Protein AF-A0A6I5VGZ3-F1 (afdb_monomer_lite)

Sequence (145 aa):
MSDQSKSRVLAIGPAIAAVIVLFGCAAPGPPSSPAPTTSAGPSTQPSQASPSPPADSSSAAAAGSVRRPSINTLRTALESYFRDDKDLPADKAEVAADCAVYPTYQELSPASLKLLVNQDAADLTASEQSVFGDVVTECVTSAVG

Structure (mmCIF, N/CA/C/O backbone):
data_AF-A0A6I5VGZ3-F1
#
_entry.id   AF-A0A6I5VGZ3-F1
#
loop_
_atom_site.group_PDB
_atom_site.id
_atom_site.type_symbol
_atom_site.label_atom_id
_atom_site.label_alt_id
_atom_site.label_comp_id
_atom_site.label_asym_id
_atom_site.label_entity_id
_atom_site.label_seq_id
_atom_site.pdbx_PDB_ins_code
_atom_site.Cartn_x
_atom_site.Cartn_y
_atom_site.Cartn_z
_atom_site.occupancy
_atom_site.B_iso_or_equiv
_atom_site.auth_seq_id
_atom_site.auth_comp_id
_atom_site.auth_asym_id
_atom_site.auth_atom_id
_atom_site.pdbx_PDB_model_num
ATOM 1 N N . MET A 1 1 ? 9.859 -47.097 20.146 1.00 48.50 1 MET A N 1
ATOM 2 C CA . MET A 1 1 ? 8.721 -47.539 19.314 1.00 48.50 1 MET A CA 1
ATOM 3 C C . MET A 1 1 ? 7.763 -46.367 19.203 1.00 48.50 1 MET A C 1
ATOM 5 O O . MET A 1 1 ? 7.238 -45.974 20.234 1.00 48.50 1 MET A O 1
ATOM 9 N N . SER A 1 2 ? 7.688 -45.756 18.017 1.00 52.41 2 SER A N 1
ATOM 10 C CA . SER A 1 2 ? 6.560 -45.003 17.435 1.00 52.41 2 SER A CA 1
ATOM 11 C C . SER A 1 2 ? 7.108 -44.169 16.283 1.00 52.41 2 SER A C 1
ATOM 13 O O . SER A 1 2 ? 7.485 -43.011 16.427 1.00 52.41 2 SER A O 1
ATOM 15 N N . ASP A 1 3 ? 7.212 -44.862 15.157 1.00 48.59 3 ASP A N 1
ATOM 16 C CA . ASP A 1 3 ? 7.283 -44.326 13.811 1.00 48.59 3 ASP A CA 1
ATOM 17 C C . ASP A 1 3 ? 5.838 -44.003 13.393 1.00 48.59 3 ASP A C 1
ATOM 19 O O . ASP A 1 3 ? 4.988 -44.894 13.438 1.00 48.59 3 ASP A O 1
ATOM 23 N N . GLN A 1 4 ? 5.520 -42.749 13.058 1.00 49.00 4 GLN A N 1
ATOM 24 C CA . GLN A 1 4 ? 4.531 -42.485 12.011 1.00 49.00 4 GLN A CA 1
ATOM 25 C C . GLN A 1 4 ? 4.675 -41.062 11.468 1.00 49.00 4 GLN A C 1
ATOM 27 O O . GLN A 1 4 ? 4.119 -40.089 11.977 1.00 49.00 4 GLN A O 1
ATOM 32 N N . SER A 1 5 ? 5.408 -40.991 10.364 1.00 49.09 5 SER A N 1
ATOM 33 C CA . SER A 1 5 ? 5.253 -39.979 9.329 1.00 49.09 5 SER A CA 1
ATOM 34 C C . SER A 1 5 ? 3.783 -39.799 8.947 1.00 49.09 5 SER A C 1
ATOM 36 O O . SER A 1 5 ? 3.109 -40.768 8.592 1.00 49.09 5 SER A O 1
ATOM 38 N N . LYS A 1 6 ? 3.301 -38.555 8.899 1.00 49.72 6 LYS A N 1
ATOM 39 C CA . LYS A 1 6 ? 2.167 -38.222 8.032 1.00 49.72 6 LYS A CA 1
ATOM 40 C C . LYS A 1 6 ? 2.255 -36.793 7.521 1.00 49.72 6 LYS A C 1
ATOM 42 O O . LYS A 1 6 ? 1.536 -35.900 7.953 1.00 49.72 6 LYS A O 1
ATOM 47 N N . SER A 1 7 ? 3.122 -36.625 6.527 1.00 47.41 7 SER A N 1
ATOM 48 C CA . SER A 1 7 ? 2.951 -35.604 5.501 1.00 47.41 7 SER A CA 1
ATOM 49 C C . SER A 1 7 ? 1.546 -35.707 4.913 1.00 47.41 7 SER A C 1
ATOM 51 O O . SER A 1 7 ? 1.157 -36.749 4.381 1.00 47.41 7 SER A O 1
ATOM 53 N N . ARG A 1 8 ? 0.795 -34.611 4.966 1.00 59.31 8 ARG A N 1
ATOM 54 C CA . ARG A 1 8 ? -0.257 -34.319 3.992 1.00 59.31 8 ARG A CA 1
ATOM 55 C C . ARG A 1 8 ? -0.025 -32.918 3.465 1.00 59.31 8 ARG A C 1
ATOM 57 O O . ARG A 1 8 ? -0.622 -31.950 3.912 1.00 59.31 8 ARG A O 1
ATOM 64 N N . VAL A 1 9 ? 0.892 -32.864 2.507 1.00 48.28 9 VAL A N 1
ATOM 65 C CA . VAL A 1 9 ? 0.884 -31.860 1.451 1.00 48.28 9 VAL A CA 1
ATOM 66 C C . VAL A 1 9 ? -0.458 -32.010 0.737 1.00 48.28 9 VAL A C 1
ATOM 68 O O . VAL A 1 9 ? -0.704 -33.039 0.111 1.00 48.28 9 VAL A O 1
ATOM 71 N N . LEU A 1 10 ? -1.333 -31.017 0.858 1.00 45.69 10 LEU A N 1
ATOM 72 C CA . LEU A 1 10 ? -2.389 -30.794 -0.121 1.00 45.69 10 LEU A CA 1
ATOM 73 C C . LEU A 1 10 ? -2.093 -29.449 -0.780 1.00 45.69 10 LEU A C 1
ATOM 75 O O . LEU A 1 10 ? -2.432 -28.389 -0.265 1.00 45.69 10 LEU A O 1
ATOM 79 N N . ALA A 1 11 ? -1.384 -29.533 -1.902 1.00 47.34 11 ALA A N 1
ATOM 80 C CA . ALA A 1 11 ? -1.261 -28.461 -2.866 1.00 47.34 11 ALA A CA 1
ATOM 81 C C . ALA A 1 11 ? -2.650 -28.198 -3.465 1.00 47.34 11 ALA A C 1
ATOM 83 O O . ALA A 1 11 ? -3.206 -29.059 -4.147 1.00 47.34 11 ALA A O 1
ATOM 84 N N . ILE A 1 12 ? -3.216 -27.026 -3.190 1.00 54.91 12 ILE A N 1
ATOM 85 C CA . ILE A 1 12 ? -4.380 -26.514 -3.912 1.00 54.91 12 ILE A CA 1
ATOM 86 C C . ILE A 1 12 ? -3.803 -25.530 -4.926 1.00 54.91 12 ILE A C 1
ATOM 88 O O . ILE A 1 12 ? -3.360 -24.442 -4.571 1.00 54.91 12 ILE A O 1
ATOM 92 N N . GLY A 1 13 ? -3.671 -26.006 -6.164 1.00 44.28 13 GLY A N 1
ATOM 93 C CA . GLY A 1 13 ? -3.048 -25.276 -7.263 1.00 44.28 13 GLY A CA 1
ATOM 94 C C . GLY A 1 13 ? -3.865 -24.058 -7.721 1.00 44.28 13 GLY A C 1
ATOM 95 O O . GLY A 1 13 ? -5.075 -24.005 -7.489 1.00 44.28 13 GLY A O 1
ATOM 96 N N . PRO A 1 14 ? -3.218 -23.089 -8.390 1.00 49.50 14 PRO A N 1
ATOM 97 C CA . PRO A 1 14 ? -3.880 -21.899 -8.904 1.00 49.50 14 PRO A CA 1
ATOM 98 C C . PRO A 1 14 ? -4.766 -22.252 -10.106 1.00 49.50 14 PRO A C 1
ATOM 100 O O . PRO A 1 14 ? -4.306 -22.829 -11.093 1.00 49.50 14 PRO A O 1
ATOM 103 N N . ALA A 1 15 ? -6.046 -21.891 -10.034 1.00 50.94 15 ALA A N 1
ATOM 104 C CA . ALA A 1 15 ? -6.947 -21.927 -11.177 1.00 50.94 15 ALA A CA 1
ATOM 105 C C . ALA A 1 15 ? -6.688 -20.693 -12.056 1.00 50.94 15 ALA A C 1
ATOM 107 O O . ALA A 1 15 ? -7.056 -19.574 -11.709 1.00 50.94 15 ALA A O 1
ATOM 108 N N . ILE A 1 16 ? -6.027 -20.910 -13.192 1.00 49.88 16 ILE A N 1
ATOM 109 C CA . ILE A 1 16 ? -5.797 -19.905 -14.232 1.00 49.88 16 ILE A CA 1
ATOM 110 C C . ILE A 1 16 ? -7.094 -19.784 -15.041 1.00 49.88 16 ILE A C 1
ATOM 112 O O . ILE A 1 16 ? -7.435 -20.689 -15.802 1.00 49.88 16 ILE A O 1
ATOM 116 N N . ALA A 1 17 ? -7.829 -18.684 -14.876 1.00 46.19 17 ALA A N 1
ATOM 117 C CA . ALA A 1 17 ? -8.970 -18.349 -15.723 1.00 46.19 17 ALA A CA 1
ATOM 118 C C . ALA A 1 17 ? -8.549 -17.277 -16.737 1.00 46.19 17 ALA A C 1
ATOM 120 O O . ALA A 1 17 ? -8.411 -16.103 -16.411 1.00 46.19 17 ALA A O 1
ATOM 121 N N . ALA A 1 18 ? -8.316 -17.714 -17.973 1.00 47.06 18 ALA A N 1
ATOM 122 C CA . ALA A 1 18 ? -8.081 -16.855 -19.123 1.00 47.06 18 ALA A CA 1
ATOM 123 C C . ALA A 1 18 ? -9.409 -16.268 -19.630 1.00 47.06 18 ALA A C 1
ATOM 125 O O . ALA A 1 18 ? -10.344 -17.025 -19.894 1.00 47.06 18 ALA A O 1
ATOM 126 N N . VAL A 1 19 ? -9.484 -14.949 -19.841 1.00 51.03 19 VAL A N 1
ATOM 127 C CA . VAL A 1 19 ? -10.577 -14.314 -20.597 1.00 51.03 19 VAL A CA 1
ATOM 128 C C . VAL A 1 19 ? -10.007 -13.317 -21.611 1.00 51.03 19 VAL A C 1
ATOM 130 O O . VAL A 1 19 ? -9.705 -12.174 -21.310 1.00 51.03 19 VAL A O 1
ATOM 133 N N . ILE A 1 20 ? -9.809 -13.858 -22.814 1.00 49.97 20 ILE A N 1
ATOM 134 C CA . ILE A 1 20 ? -10.157 -13.348 -24.151 1.00 49.97 20 ILE A CA 1
ATOM 135 C C . ILE A 1 20 ? -10.084 -11.825 -24.394 1.00 49.97 20 ILE A C 1
ATOM 137 O O . ILE A 1 20 ? -10.934 -11.045 -23.977 1.00 49.97 20 ILE A O 1
ATOM 141 N N . VAL A 1 21 ? -9.125 -11.483 -25.259 1.00 45.00 21 VAL A N 1
ATOM 142 C CA . VAL A 1 21 ? -8.975 -10.249 -26.041 1.00 45.00 21 VAL A CA 1
ATOM 143 C C . VAL A 1 21 ? -10.185 -10.005 -26.954 1.00 45.00 21 VAL A C 1
ATOM 145 O O . VAL A 1 21 ? -10.542 -10.879 -27.745 1.00 45.00 21 VAL A O 1
ATOM 148 N N . LEU A 1 22 ? -10.728 -8.783 -26.953 1.00 49.91 22 LEU A N 1
ATOM 149 C CA . LEU A 1 22 ? -11.540 -8.261 -28.058 1.00 49.91 22 LEU A CA 1
ATOM 150 C C . LEU A 1 22 ? -11.016 -6.895 -28.520 1.00 49.91 22 LEU A C 1
ATOM 152 O O . LEU A 1 22 ? -11.098 -5.886 -27.826 1.00 49.91 22 LEU A O 1
ATOM 156 N N . PHE A 1 23 ? -10.473 -6.923 -29.735 1.00 45.69 23 PHE A N 1
ATOM 157 C CA . PHE A 1 23 ? -10.101 -5.802 -30.590 1.00 45.69 23 PHE A CA 1
ATOM 158 C C . PHE A 1 23 ? -11.264 -4.819 -30.814 1.00 45.69 23 PHE A C 1
ATOM 160 O O . PHE A 1 23 ? -12.370 -5.229 -31.162 1.00 45.69 23 PHE A O 1
ATOM 167 N N . GLY A 1 24 ? -10.962 -3.520 -30.771 1.00 42.34 24 GLY A N 1
ATOM 168 C CA . GLY A 1 24 ? -11.800 -2.447 -31.308 1.00 42.34 24 GLY A CA 1
ATOM 169 C C . GLY A 1 24 ? -10.924 -1.320 -31.855 1.00 42.34 24 GLY A C 1
ATOM 170 O O . GLY A 1 24 ? -10.313 -0.576 -31.100 1.00 42.34 24 GLY A O 1
ATOM 171 N N . CYS A 1 25 ? -10.825 -1.243 -33.180 1.00 47.31 25 CYS A N 1
ATOM 172 C CA . CYS A 1 25 ? -9.988 -0.331 -33.954 1.00 47.31 25 CYS A CA 1
ATOM 173 C C . CYS A 1 25 ? -10.820 0.865 -34.455 1.00 47.31 25 CYS A C 1
ATOM 175 O O . CYS A 1 25 ? -11.873 0.637 -35.045 1.00 47.31 25 CYS A O 1
ATOM 177 N N . ALA A 1 26 ? -10.333 2.103 -34.296 1.00 44.72 26 ALA A N 1
ATOM 178 C CA . ALA A 1 26 ? -10.589 3.214 -35.225 1.00 44.72 26 ALA A CA 1
ATOM 179 C C . ALA A 1 26 ? -9.580 4.365 -35.011 1.00 44.72 26 ALA A C 1
ATOM 181 O O . ALA A 1 26 ? -9.398 4.852 -33.899 1.00 44.72 26 ALA A O 1
ATOM 182 N N . ALA A 1 27 ? -8.920 4.764 -36.101 1.00 57.47 27 ALA A N 1
ATOM 183 C CA . ALA A 1 27 ? -7.903 5.816 -36.231 1.00 57.47 27 ALA A CA 1
ATOM 184 C C . ALA A 1 27 ? -8.535 7.164 -36.693 1.00 57.47 27 ALA A C 1
ATOM 186 O O . ALA A 1 27 ? -9.751 7.312 -36.616 1.00 57.47 27 ALA A O 1
ATOM 187 N N . PRO A 1 28 ? -7.802 8.079 -37.359 1.00 48.59 28 PRO A N 1
ATOM 188 C CA . PRO A 1 28 ? -6.830 9.062 -36.871 1.00 48.59 28 PRO A CA 1
ATOM 189 C C . PRO A 1 28 ? -7.320 10.518 -37.081 1.00 48.59 28 PRO A C 1
ATOM 191 O O . PRO A 1 28 ? -8.208 10.778 -37.888 1.00 48.59 28 PRO A O 1
ATOM 194 N N . GLY A 1 29 ? -6.664 11.502 -36.455 1.00 40.06 29 GLY A N 1
ATOM 195 C CA . GLY A 1 29 ? -6.830 12.906 -36.851 1.00 40.06 29 GLY A CA 1
ATOM 196 C C . GLY A 1 29 ? -5.762 13.851 -36.294 1.00 40.06 29 GLY A C 1
ATOM 197 O O . GLY A 1 29 ? -5.753 14.118 -35.097 1.00 40.06 29 GLY A O 1
ATOM 198 N N . PRO A 1 30 ? -4.870 14.391 -37.138 1.00 56.38 30 PRO A N 1
ATOM 199 C CA . PRO A 1 30 ? -4.242 15.701 -36.954 1.00 56.38 30 PRO A CA 1
ATOM 200 C C . PRO A 1 30 ? -4.862 16.704 -37.965 1.00 56.38 30 PRO A C 1
ATOM 202 O O . PRO A 1 30 ? -5.665 16.270 -38.794 1.00 56.38 30 PRO A O 1
ATOM 205 N N . PRO A 1 31 ? -4.503 18.008 -38.010 1.00 60.84 31 PRO A N 1
ATOM 206 C CA . PRO A 1 31 ? -3.467 18.736 -37.262 1.00 60.84 31 PRO A CA 1
ATOM 207 C C . PRO A 1 31 ? -3.946 20.094 -36.677 1.00 60.84 31 PRO A C 1
ATOM 209 O O . PRO A 1 31 ? -5.032 20.565 -37.000 1.00 60.84 31 PRO A O 1
ATOM 212 N N . SER A 1 32 ? -3.103 20.772 -35.878 1.00 38.62 32 SER A N 1
ATOM 213 C CA . SER A 1 32 ? -2.734 22.203 -36.052 1.00 38.62 32 SER A CA 1
ATOM 214 C C . SER A 1 32 ? -1.782 22.693 -34.942 1.00 38.62 32 SER A C 1
ATOM 216 O O . SER A 1 32 ? -2.155 22.824 -33.784 1.00 38.62 32 SER A O 1
ATOM 218 N N . SER A 1 33 ? -0.540 22.987 -35.327 1.00 52.81 33 SER A N 1
ATOM 219 C CA . SER A 1 33 ? 0.373 23.987 -34.724 1.00 52.81 33 SER A CA 1
ATOM 220 C C . SER A 1 33 ? 0.430 25.179 -35.706 1.00 52.81 33 SER A C 1
ATOM 222 O O . SER A 1 33 ? 0.078 24.932 -36.864 1.00 52.81 33 SER A O 1
ATOM 224 N N . PRO A 1 34 ? 0.850 26.429 -35.376 1.00 51.50 34 PRO A N 1
ATOM 225 C CA . PRO A 1 34 ? 1.911 26.867 -34.439 1.00 51.50 34 PRO A CA 1
ATOM 226 C C . PRO A 1 34 ? 1.442 28.063 -33.543 1.00 51.50 34 PRO A C 1
ATOM 228 O O . PRO A 1 34 ? 0.258 28.364 -33.533 1.00 51.50 34 PRO A O 1
ATOM 231 N N . ALA A 1 35 ? 2.203 28.798 -32.721 1.00 52.72 35 ALA A N 1
ATOM 232 C CA . ALA A 1 35 ? 3.620 29.156 -32.655 1.00 52.72 35 ALA A CA 1
ATOM 233 C C . ALA A 1 35 ? 3.980 29.680 -31.234 1.00 52.72 35 ALA A C 1
ATOM 235 O O . ALA A 1 35 ? 3.084 30.086 -30.491 1.00 52.72 35 ALA A O 1
ATOM 236 N N . PRO A 1 36 ? 5.273 29.733 -30.862 1.00 56.56 36 PRO A N 1
ATOM 237 C CA . PRO A 1 36 ? 5.740 30.322 -29.608 1.00 56.56 36 PRO A CA 1
ATOM 238 C C . PRO A 1 36 ? 5.815 31.854 -29.695 1.00 56.56 36 PRO A C 1
ATOM 240 O O . PRO A 1 36 ? 6.358 32.401 -30.653 1.00 56.56 36 PRO A O 1
ATOM 243 N N . THR A 1 37 ? 5.345 32.557 -28.664 1.00 53.97 37 THR A N 1
ATOM 244 C CA . THR A 1 37 ? 5.644 33.984 -28.482 1.00 53.97 37 THR A CA 1
ATOM 245 C C . THR A 1 37 ? 6.687 34.151 -27.389 1.00 53.97 37 THR A C 1
ATOM 247 O O . THR A 1 37 ? 6.390 34.098 -26.196 1.00 53.97 37 THR A O 1
ATOM 250 N N . THR A 1 38 ? 7.926 34.351 -27.821 1.00 55.03 38 THR A N 1
ATOM 251 C CA . THR A 1 38 ? 9.025 34.855 -27.003 1.00 55.03 38 THR A CA 1
ATOM 252 C C . THR A 1 38 ? 8.761 36.324 -26.673 1.00 55.03 38 THR A C 1
ATOM 254 O O . THR A 1 38 ? 8.683 37.144 -27.583 1.00 55.03 38 THR A O 1
ATOM 257 N N . SER A 1 39 ? 8.692 36.670 -25.388 1.00 48.62 39 SER A N 1
ATOM 258 C CA . SER A 1 39 ? 8.937 38.037 -24.920 1.00 48.62 39 SER A CA 1
ATOM 259 C C . SER A 1 39 ? 10.086 38.003 -23.924 1.00 48.62 39 SER A C 1
ATOM 261 O O . SER A 1 39 ? 9.964 37.453 -22.832 1.00 48.62 39 SER A O 1
ATOM 263 N N . ALA A 1 40 ? 11.215 38.578 -24.332 1.00 48.09 40 ALA A N 1
ATOM 264 C CA . ALA A 1 40 ? 12.340 38.882 -23.464 1.00 48.09 40 ALA A CA 1
ATOM 265 C C . ALA A 1 40 ? 12.003 40.143 -22.655 1.00 48.09 40 ALA A C 1
ATOM 267 O O . ALA A 1 40 ? 11.922 41.238 -23.208 1.00 48.09 40 ALA A O 1
ATOM 268 N N . GLY A 1 41 ? 11.788 39.982 -21.351 1.00 45.44 41 GLY A N 1
ATOM 269 C CA . GLY A 1 41 ? 11.761 41.087 -20.395 1.00 45.44 41 GLY A CA 1
ATOM 270 C C . GLY A 1 41 ? 13.122 41.189 -19.692 1.00 45.44 41 GLY A C 1
ATOM 271 O O . GLY A 1 41 ? 13.603 40.164 -19.207 1.00 45.44 41 GLY A O 1
ATOM 272 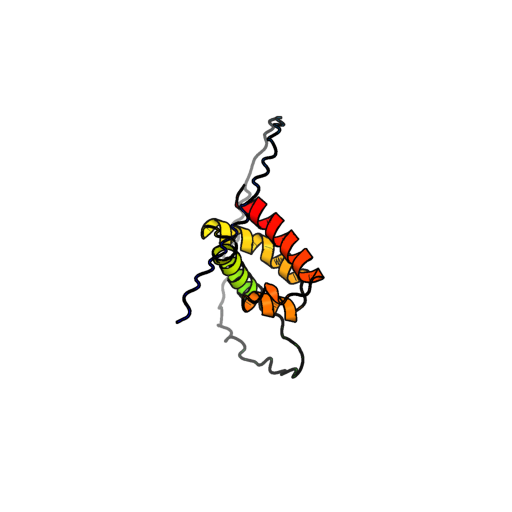N N . PRO A 1 42 ? 13.777 42.363 -19.658 1.00 53.59 42 PRO A N 1
ATOM 273 C CA . PRO A 1 42 ? 15.115 42.519 -19.094 1.00 53.59 42 PRO A CA 1
ATOM 274 C C . PRO A 1 42 ? 15.158 42.403 -17.564 1.00 53.59 42 PRO A C 1
ATOM 276 O O . PRO A 1 42 ? 14.266 42.861 -16.850 1.00 53.59 42 PRO A O 1
ATOM 279 N N . SER A 1 43 ? 16.270 41.825 -17.098 1.00 57.31 43 SER A N 1
ATOM 280 C CA . SER A 1 43 ? 16.723 41.722 -15.711 1.00 57.31 43 SER A CA 1
ATOM 281 C C . SER A 1 43 ? 16.501 42.981 -14.879 1.00 57.31 43 SER A C 1
ATOM 283 O O . SER A 1 43 ? 16.944 44.070 -15.240 1.00 57.31 43 SER A O 1
ATOM 285 N N . THR A 1 44 ? 15.961 42.784 -13.679 1.00 50.62 44 THR A N 1
ATOM 286 C CA . THR A 1 44 ? 16.161 43.683 -12.538 1.00 50.62 44 THR A CA 1
ATOM 287 C C . THR A 1 44 ? 16.398 42.855 -11.264 1.00 50.62 44 THR A C 1
ATOM 289 O O . THR A 1 44 ? 15.503 42.220 -10.722 1.00 50.62 44 THR A O 1
ATOM 292 N N . GLN A 1 45 ? 17.669 42.830 -10.853 1.00 50.12 45 GLN A N 1
ATOM 293 C CA . GLN A 1 45 ? 18.254 42.570 -9.517 1.00 50.12 45 GLN A CA 1
ATOM 294 C C . GLN A 1 45 ? 17.432 43.246 -8.373 1.00 50.12 45 GLN A C 1
ATOM 296 O O . GLN A 1 45 ? 16.836 44.275 -8.698 1.00 50.12 45 GLN A O 1
ATOM 301 N N . PRO A 1 46 ? 17.390 42.810 -7.070 1.00 53.00 46 PRO A N 1
ATOM 302 C CA . PRO A 1 46 ? 18.498 42.324 -6.208 1.00 53.00 46 PRO A CA 1
ATOM 303 C C . PRO A 1 46 ? 18.231 41.171 -5.194 1.00 53.00 46 PRO A C 1
ATOM 305 O O . PRO A 1 46 ? 17.106 40.844 -4.842 1.00 53.00 46 PRO A O 1
ATOM 308 N N . SER A 1 47 ? 19.351 40.648 -4.666 1.00 50.53 47 SER A N 1
ATOM 309 C CA . SER A 1 47 ? 19.609 40.074 -3.326 1.00 50.53 47 SER A CA 1
ATOM 310 C C . SER A 1 47 ? 18.614 39.078 -2.714 1.00 50.53 47 SER A C 1
ATOM 312 O O . SER A 1 47 ? 17.693 39.459 -1.995 1.00 50.53 47 SER A O 1
ATOM 314 N N . GLN A 1 48 ? 18.912 37.782 -2.839 1.00 44.69 48 GLN A N 1
ATOM 315 C CA . GLN A 1 48 ? 18.339 36.765 -1.958 1.00 44.69 48 GLN A CA 1
ATOM 316 C C . GLN A 1 48 ? 19.215 36.650 -0.700 1.00 44.69 48 GLN A C 1
ATOM 318 O O . GLN A 1 48 ? 20.266 36.013 -0.703 1.00 44.69 48 GLN A O 1
ATOM 323 N N . ALA A 1 49 ? 18.797 37.323 0.372 1.00 51.03 49 ALA A N 1
ATOM 324 C CA . ALA A 1 49 ? 19.203 36.940 1.715 1.00 51.03 49 ALA A CA 1
ATOM 325 C C . ALA A 1 49 ? 18.568 35.577 2.011 1.00 51.03 49 ALA A C 1
ATOM 327 O O . ALA A 1 49 ? 17.353 35.426 1.881 1.00 51.03 49 ALA A O 1
ATOM 328 N N . SER A 1 50 ? 19.383 34.589 2.372 1.00 56.47 50 SER A N 1
ATOM 329 C CA . SER A 1 50 ? 18.910 33.290 2.841 1.00 56.47 50 SER A CA 1
ATOM 330 C C . SER A 1 50 ? 17.973 33.474 4.039 1.00 56.47 50 SER A C 1
ATOM 332 O O . SER A 1 50 ? 18.419 33.998 5.063 1.00 56.47 50 SER A O 1
ATOM 334 N N . PRO A 1 51 ? 16.714 33.015 3.992 1.00 53.69 51 PRO A N 1
ATOM 335 C CA . PRO A 1 51 ? 15.994 32.719 5.211 1.00 53.69 51 PRO A CA 1
ATOM 336 C C . PRO A 1 51 ? 16.529 31.383 5.730 1.00 53.69 51 PRO A C 1
ATOM 338 O O . PRO A 1 51 ? 16.441 30.357 5.052 1.00 53.69 51 PRO A O 1
ATOM 341 N N . SER A 1 52 ? 17.106 31.398 6.929 1.00 50.66 52 SER A N 1
ATOM 342 C CA . SER A 1 52 ? 17.274 30.194 7.742 1.00 50.66 52 SER A CA 1
ATOM 343 C C . SER A 1 52 ? 15.966 29.388 7.733 1.00 50.66 52 SER A C 1
ATOM 345 O O . SER A 1 52 ? 14.897 30.003 7.815 1.00 50.66 52 SER A O 1
ATOM 347 N N . PRO A 1 53 ? 15.998 28.045 7.647 1.00 58.25 53 PRO A N 1
ATOM 348 C CA . PRO A 1 53 ? 14.777 27.271 7.819 1.00 58.25 53 PRO A CA 1
ATOM 349 C C . PRO A 1 53 ? 14.175 27.632 9.185 1.00 58.25 53 PRO A C 1
ATOM 351 O O . PRO A 1 53 ? 14.933 27.716 10.158 1.00 58.25 53 PRO A O 1
ATOM 354 N N . PRO A 1 54 ? 12.854 27.857 9.304 1.00 58.66 54 PRO A N 1
ATOM 355 C CA . PRO A 1 54 ? 12.241 27.896 10.615 1.00 58.66 54 PRO A CA 1
ATOM 356 C C . PRO A 1 54 ? 12.406 26.507 11.235 1.00 58.66 54 PRO A C 1
ATOM 358 O O . PRO A 1 54 ? 11.695 25.557 10.910 1.00 58.66 54 PRO A O 1
ATOM 361 N N . ALA A 1 55 ? 13.391 26.386 12.119 1.00 58.69 55 ALA A N 1
ATOM 362 C CA . ALA A 1 55 ? 13.325 25.438 13.205 1.00 58.69 55 ALA A CA 1
ATOM 363 C C . ALA A 1 55 ? 12.291 25.992 14.183 1.00 58.69 55 ALA A C 1
ATOM 365 O O . ALA A 1 55 ? 12.631 26.793 15.041 1.00 58.69 55 ALA A O 1
ATOM 366 N N . ASP A 1 56 ? 11.033 25.590 14.028 1.00 41.78 56 ASP A N 1
ATOM 367 C CA . ASP A 1 56 ? 10.128 25.565 15.167 1.00 41.78 56 ASP A CA 1
ATOM 368 C C . ASP A 1 56 ? 9.068 24.474 15.014 1.00 41.78 56 ASP A C 1
ATOM 370 O O . ASP A 1 56 ? 8.170 24.506 14.174 1.00 41.78 56 ASP A O 1
ATOM 374 N N . SER A 1 57 ? 9.259 23.456 15.847 1.00 49.53 57 SER A N 1
ATOM 375 C CA . SER A 1 57 ? 8.266 23.009 16.812 1.00 49.53 57 SER A CA 1
ATOM 376 C C . SER A 1 57 ? 6.817 22.988 16.333 1.00 49.53 57 SER A C 1
ATOM 378 O O . SER A 1 57 ? 6.021 23.882 16.598 1.00 49.53 57 SER A O 1
ATOM 380 N N . SER A 1 58 ? 6.412 21.836 15.810 1.00 46.41 58 SER A N 1
ATOM 381 C CA . SER A 1 58 ? 5.119 21.276 16.205 1.00 46.41 58 SER A CA 1
ATOM 382 C C . SER A 1 58 ? 5.353 20.153 17.210 1.00 46.41 58 SER A C 1
ATOM 384 O O . SER A 1 58 ? 5.133 18.977 16.931 1.00 46.41 58 SER A O 1
ATOM 386 N N . SER A 1 59 ? 5.803 20.543 18.407 1.00 59.16 59 SER A N 1
ATOM 387 C CA . SER A 1 59 ? 5.442 19.817 19.622 1.00 59.16 59 SER A CA 1
ATOM 388 C C . SER A 1 59 ? 4.004 20.190 19.960 1.00 59.16 59 SER A C 1
ATOM 390 O O . SER A 1 59 ? 3.736 21.140 20.684 1.00 59.16 59 SER A O 1
ATOM 392 N N . ALA A 1 60 ? 3.078 19.403 19.432 1.00 41.44 60 ALA A N 1
ATOM 393 C CA . ALA A 1 60 ? 1.878 19.043 20.160 1.00 41.44 60 ALA A CA 1
ATOM 394 C C . ALA A 1 60 ? 1.829 17.520 20.126 1.00 41.44 60 ALA A C 1
ATOM 396 O O . ALA A 1 60 ? 1.328 16.900 19.188 1.00 41.44 60 ALA A O 1
ATOM 397 N N . ALA A 1 61 ? 2.438 16.920 21.147 1.00 48.62 61 ALA A N 1
ATOM 398 C CA . ALA A 1 61 ? 2.148 15.559 21.535 1.00 48.62 61 ALA A CA 1
ATOM 399 C C . ALA A 1 61 ? 0.652 15.487 21.871 1.00 48.62 61 ALA A C 1
ATOM 401 O O . ALA A 1 61 ? 0.240 15.717 23.004 1.00 48.62 61 ALA A O 1
ATOM 402 N N . ALA A 1 62 ? -0.173 15.183 20.871 1.00 41.34 62 ALA A N 1
ATOM 403 C CA . ALA A 1 62 ? -1.469 14.580 21.106 1.00 41.34 62 ALA A CA 1
ATOM 404 C C . ALA A 1 62 ? -1.195 13.130 21.515 1.00 41.34 62 ALA A C 1
ATOM 406 O O . ALA A 1 62 ? -1.147 12.223 20.683 1.00 41.34 62 ALA A O 1
ATOM 407 N N . ALA A 1 63 ? -0.931 12.932 22.806 1.00 44.22 63 ALA A N 1
ATOM 408 C CA . ALA A 1 63 ? -0.980 11.623 23.430 1.00 44.22 63 ALA A CA 1
ATOM 409 C C . ALA A 1 63 ? -2.390 11.052 23.200 1.00 44.22 63 ALA A C 1
ATOM 411 O O . ALA A 1 63 ? -3.338 11.442 23.874 1.00 44.22 63 ALA A O 1
ATOM 412 N N . GLY A 1 64 ? -2.537 10.201 22.180 1.00 48.34 64 GLY A N 1
ATOM 413 C CA . GLY A 1 64 ? -3.787 9.501 21.867 1.00 48.34 64 GLY A CA 1
ATOM 414 C C . GLY A 1 64 ? -4.186 9.463 20.390 1.00 48.34 64 GLY A C 1
ATOM 415 O O . GLY A 1 64 ? -4.974 8.599 20.018 1.00 48.34 64 GLY A O 1
ATOM 416 N N . SER A 1 65 ? -3.634 10.319 19.525 1.00 54.53 65 SER A N 1
ATOM 417 C CA . SER A 1 65 ? -3.999 10.327 18.100 1.00 54.53 65 SER A CA 1
ATOM 418 C C . SER A 1 65 ? -2.952 9.584 17.279 1.00 54.53 65 SER A C 1
ATOM 420 O O . SER A 1 65 ? -1.800 10.013 17.205 1.00 54.53 65 SER A O 1
ATOM 422 N N . VAL A 1 66 ? -3.332 8.475 16.638 1.00 72.19 66 VAL A N 1
ATOM 423 C CA . VAL A 1 66 ? -2.463 7.804 15.661 1.00 72.19 66 VAL A CA 1
ATOM 424 C C . VAL A 1 66 ? -2.163 8.796 14.539 1.00 72.19 66 VAL A C 1
ATOM 426 O O . VAL A 1 66 ? -3.029 9.125 13.729 1.00 72.19 66 VAL A O 1
ATOM 429 N N . ARG A 1 67 ? -0.939 9.334 14.527 1.00 82.06 67 ARG A N 1
ATOM 430 C CA . ARG A 1 67 ? -0.511 10.301 13.517 1.00 82.06 67 ARG A CA 1
ATOM 431 C C . ARG A 1 67 ? -0.451 9.596 12.166 1.00 82.06 67 ARG A C 1
ATOM 433 O O . ARG A 1 67 ? 0.244 8.592 12.027 1.00 82.06 67 ARG A O 1
ATOM 440 N N . ARG A 1 68 ? -1.172 10.138 11.183 1.00 89.31 68 ARG A N 1
ATOM 441 C CA . ARG A 1 68 ? -1.185 9.613 9.816 1.00 89.31 68 ARG A CA 1
ATOM 442 C C . ARG A 1 68 ? 0.237 9.652 9.233 1.00 89.31 68 ARG A C 1
ATOM 444 O O . ARG A 1 68 ? 0.898 10.686 9.384 1.00 89.31 68 ARG A O 1
ATOM 451 N N . PRO A 1 69 ? 0.721 8.568 8.600 1.00 90.56 69 PRO A N 1
ATOM 452 C CA . PRO A 1 69 ? 2.032 8.572 7.960 1.00 90.56 69 PRO A CA 1
ATOM 453 C C . PRO A 1 69 ? 2.081 9.589 6.812 1.00 90.56 69 PRO A C 1
ATOM 455 O O . PRO A 1 69 ? 1.051 10.071 6.336 1.00 90.56 69 PRO A O 1
ATOM 458 N N . SER A 1 70 ? 3.289 9.943 6.374 1.00 93.81 70 SER A N 1
ATOM 459 C CA . SER A 1 70 ? 3.448 10.790 5.189 1.00 93.81 70 SER A CA 1
ATOM 460 C C . SER A 1 70 ? 3.123 10.004 3.913 1.00 93.81 70 SER A C 1
ATOM 462 O O . SER A 1 70 ? 3.302 8.786 3.883 1.00 93.81 70 SER A O 1
ATOM 464 N N . ILE A 1 71 ? 2.695 10.697 2.851 1.00 93.31 71 ILE A N 1
ATOM 465 C 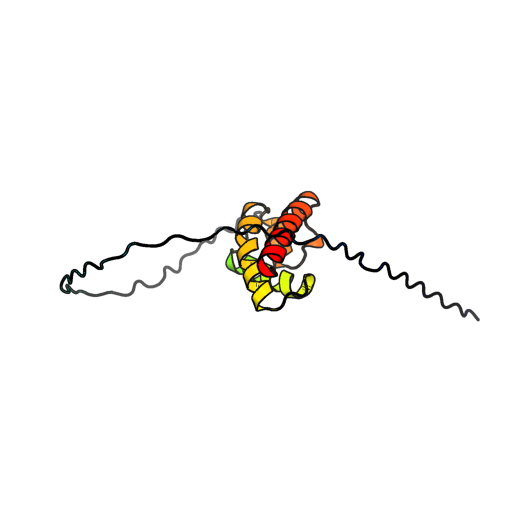CA . ILE A 1 71 ? 2.453 10.090 1.528 1.00 93.31 71 ILE A CA 1
ATOM 466 C C . ILE A 1 71 ? 3.700 9.354 1.036 1.00 93.31 71 ILE A C 1
ATOM 468 O O . ILE A 1 71 ? 3.596 8.230 0.567 1.00 93.31 71 ILE A O 1
ATOM 472 N N . ASN A 1 72 ? 4.883 9.953 1.203 1.00 94.81 72 ASN A N 1
ATOM 473 C CA . ASN A 1 72 ? 6.135 9.337 0.773 1.00 94.81 72 ASN A CA 1
ATOM 474 C C . ASN A 1 72 ? 6.427 8.041 1.545 1.00 94.81 72 ASN A C 1
ATOM 476 O O . ASN A 1 72 ? 6.799 7.040 0.950 1.00 94.81 72 ASN A O 1
ATOM 480 N N . THR A 1 73 ? 6.195 8.036 2.863 1.00 94.88 73 THR A N 1
ATOM 481 C CA . THR A 1 73 ? 6.337 6.826 3.691 1.00 94.88 73 THR A CA 1
ATOM 482 C C . THR A 1 73 ? 5.373 5.728 3.247 1.00 94.88 73 THR A C 1
ATOM 484 O O . THR A 1 73 ? 5.774 4.574 3.142 1.00 94.88 73 THR A O 1
ATOM 487 N N . LEU A 1 74 ? 4.116 6.085 2.968 1.00 95.12 74 LEU A N 1
ATOM 488 C CA . LEU A 1 74 ? 3.123 5.134 2.479 1.00 95.12 74 LEU A CA 1
ATOM 489 C C . LEU A 1 74 ? 3.496 4.599 1.092 1.00 95.12 74 LEU A C 1
ATOM 491 O O . LEU A 1 74 ? 3.432 3.395 0.890 1.00 95.12 74 LEU A O 1
ATOM 495 N N . ARG A 1 75 ? 3.929 5.460 0.161 1.00 96.38 75 ARG A N 1
ATOM 496 C CA . ARG A 1 75 ? 4.390 5.052 -1.175 1.00 96.38 75 ARG A CA 1
ATOM 497 C C . ARG A 1 75 ? 5.513 4.025 -1.069 1.00 96.38 75 ARG A C 1
ATOM 499 O O . ARG A 1 75 ? 5.425 2.985 -1.704 1.00 96.38 75 ARG A O 1
ATOM 506 N N . THR A 1 76 ? 6.536 4.287 -0.253 1.00 95.81 76 THR A N 1
ATOM 507 C CA . THR A 1 76 ? 7.655 3.349 -0.065 1.00 95.81 76 THR A CA 1
ATOM 508 C C . THR A 1 76 ? 7.189 2.006 0.499 1.00 95.81 76 THR A C 1
ATOM 510 O O . THR A 1 76 ? 7.651 0.962 0.048 1.00 95.81 76 THR A O 1
ATOM 513 N N . ALA A 1 77 ? 6.259 2.017 1.457 1.00 94.94 77 ALA A N 1
ATOM 514 C CA . ALA A 1 77 ? 5.693 0.784 1.996 1.00 94.94 77 ALA A CA 1
ATOM 515 C C . ALA A 1 77 ? 4.889 0.012 0.940 1.00 94.94 77 ALA A C 1
ATOM 517 O O . ALA A 1 77 ? 5.062 -1.194 0.805 1.00 94.94 77 ALA A O 1
ATOM 518 N N . LEU A 1 78 ? 4.076 0.712 0.144 1.00 95.62 78 LEU A N 1
ATOM 519 C CA . LEU A 1 78 ? 3.318 0.119 -0.957 1.00 95.62 78 LEU A CA 1
ATOM 520 C C . LEU A 1 78 ? 4.236 -0.454 -2.038 1.00 95.62 78 LEU A C 1
ATOM 522 O O . LEU A 1 78 ? 3.980 -1.543 -2.529 1.00 95.62 78 LEU A O 1
ATOM 526 N N . GLU A 1 79 ? 5.323 0.231 -2.383 1.00 96.44 79 GLU A N 1
ATOM 527 C CA . GLU A 1 79 ? 6.315 -0.275 -3.336 1.00 96.44 79 GLU A CA 1
ATOM 528 C C . GLU A 1 79 ? 6.945 -1.587 -2.847 1.00 96.44 79 GLU A C 1
ATOM 530 O O . GLU A 1 79 ? 7.049 -2.543 -3.615 1.00 96.44 79 GLU A O 1
ATOM 535 N N . SER A 1 80 ? 7.315 -1.659 -1.564 1.00 94.81 80 SER A N 1
ATOM 536 C CA . SER A 1 80 ? 7.809 -2.898 -0.949 1.00 94.81 80 SER A CA 1
ATOM 537 C C . SER A 1 80 ? 6.722 -3.973 -0.925 1.00 94.81 80 SER A C 1
ATOM 539 O O . SER A 1 80 ? 6.983 -5.077 -1.374 1.00 94.81 80 SER A O 1
ATOM 541 N N . TYR A 1 81 ? 5.482 -3.642 -0.553 1.00 93.81 81 TYR A N 1
ATOM 542 C CA . TYR A 1 81 ? 4.352 -4.577 -0.614 1.00 93.81 81 TYR A CA 1
ATOM 543 C C . TYR A 1 81 ? 4.150 -5.150 -2.029 1.00 93.81 81 TYR A C 1
ATOM 545 O O . TYR A 1 81 ? 4.031 -6.356 -2.219 1.00 93.81 81 TYR A O 1
ATOM 553 N N . PHE A 1 82 ? 4.164 -4.310 -3.065 1.00 95.12 82 PHE A N 1
ATOM 554 C CA . PHE A 1 82 ? 4.017 -4.767 -4.447 1.00 95.12 82 PHE A CA 1
ATOM 555 C C . PHE A 1 82 ? 5.189 -5.635 -4.914 1.00 95.12 82 PHE A C 1
ATOM 557 O O . PHE A 1 82 ? 4.990 -6.572 -5.685 1.00 95.12 82 PHE A O 1
ATOM 564 N N . ARG A 1 83 ? 6.405 -5.360 -4.445 1.00 94.25 83 ARG A N 1
ATOM 565 C CA . ARG A 1 83 ? 7.579 -6.174 -4.768 1.00 94.25 83 ARG A CA 1
ATOM 566 C C . ARG A 1 83 ? 7.566 -7.519 -4.044 1.00 94.25 83 ARG A C 1
ATOM 568 O O . ARG A 1 83 ? 7.799 -8.540 -4.677 1.00 94.25 83 ARG A O 1
ATOM 575 N N . ASP A 1 84 ? 7.296 -7.503 -2.745 1.00 92.06 84 ASP A N 1
ATOM 576 C CA . ASP A 1 84 ? 7.502 -8.641 -1.850 1.00 92.06 84 ASP A CA 1
ATOM 577 C C . ASP A 1 84 ? 6.264 -9.555 -1.792 1.00 92.06 84 ASP A C 1
ATOM 579 O O . ASP A 1 84 ? 6.394 -10.773 -1.904 1.00 92.06 84 ASP A O 1
ATOM 583 N N . ASP A 1 85 ? 5.054 -8.990 -1.690 1.00 89.31 85 ASP A N 1
ATOM 584 C CA . ASP A 1 85 ? 3.800 -9.758 -1.611 1.00 89.31 85 ASP A CA 1
ATOM 585 C C . ASP A 1 85 ? 3.177 -10.049 -2.982 1.00 89.31 85 ASP A C 1
ATOM 587 O O . ASP A 1 85 ? 2.458 -11.040 -3.139 1.00 89.31 85 ASP A O 1
ATOM 591 N N . LYS A 1 86 ? 3.396 -9.180 -3.980 1.00 88.56 86 LYS A N 1
ATOM 592 C CA . LYS A 1 86 ? 2.847 -9.357 -5.341 1.00 88.56 86 LYS A CA 1
ATOM 593 C C . LYS A 1 86 ? 3.872 -9.816 -6.375 1.00 88.56 86 LYS A C 1
ATOM 595 O O . LYS A 1 86 ? 3.478 -10.014 -7.522 1.00 88.56 86 LYS A O 1
ATOM 600 N N . ASP A 1 87 ? 5.130 -10.015 -5.975 1.00 93.00 87 ASP A N 1
ATOM 601 C CA . ASP A 1 87 ? 6.232 -10.462 -6.846 1.00 93.00 87 ASP A CA 1
ATOM 602 C C . ASP A 1 87 ? 6.368 -9.585 -8.111 1.00 93.00 87 ASP A C 1
ATOM 604 O O . ASP A 1 87 ? 6.618 -10.055 -9.221 1.00 93.00 87 ASP A O 1
ATOM 608 N N . LEU A 1 88 ? 6.130 -8.273 -7.976 1.00 92.31 88 LEU A N 1
ATOM 609 C CA . LEU A 1 88 ? 6.297 -7.348 -9.092 1.00 92.31 88 LEU A CA 1
ATOM 610 C C . LEU A 1 88 ? 7.770 -6.943 -9.239 1.00 92.31 88 LEU A C 1
ATOM 612 O O . LEU A 1 88 ? 8.429 -6.618 -8.245 1.00 92.31 88 LEU A O 1
ATOM 616 N N . PRO A 1 89 ? 8.297 -6.865 -10.477 1.00 94.94 89 PRO A N 1
ATOM 617 C CA . PRO A 1 89 ? 9.607 -6.271 -10.704 1.00 94.94 89 PRO A CA 1
ATOM 618 C C . PRO A 1 89 ? 9.594 -4.793 -10.288 1.00 94.94 89 PRO A C 1
ATOM 620 O O . PRO A 1 89 ? 8.548 -4.140 -10.277 1.00 94.94 89 PRO A O 1
ATOM 623 N N . ALA A 1 90 ? 10.764 -4.262 -9.925 1.00 92.94 90 ALA A N 1
ATOM 624 C CA . ALA A 1 90 ? 10.877 -2.965 -9.256 1.00 92.94 90 ALA A CA 1
ATOM 625 C C . ALA A 1 90 ? 10.210 -1.807 -10.024 1.00 92.94 90 ALA A C 1
ATOM 627 O O . ALA A 1 90 ? 9.547 -0.983 -9.402 1.00 92.94 90 ALA A O 1
ATOM 628 N N . ASP A 1 91 ? 10.317 -1.782 -11.355 1.00 92.94 91 ASP A N 1
ATOM 629 C CA . ASP A 1 91 ? 9.685 -0.770 -12.210 1.00 92.94 91 ASP A CA 1
ATOM 630 C C . ASP A 1 91 ? 8.150 -0.838 -12.167 1.00 92.94 91 ASP A C 1
ATOM 632 O O . ASP A 1 91 ? 7.474 0.189 -12.154 1.00 92.94 91 ASP A O 1
ATOM 636 N N . LYS A 1 92 ? 7.583 -2.045 -12.088 1.00 93.69 92 LYS A N 1
ATOM 637 C CA . LYS A 1 92 ? 6.133 -2.259 -11.997 1.00 93.69 92 LYS A CA 1
ATOM 638 C C . LYS A 1 92 ? 5.602 -2.001 -10.597 1.00 93.69 92 LYS A C 1
ATOM 640 O O . LYS A 1 92 ? 4.517 -1.442 -10.460 1.00 93.69 92 LYS A O 1
ATOM 645 N N . ALA A 1 93 ? 6.374 -2.362 -9.575 1.00 94.31 93 ALA A N 1
ATOM 646 C CA . ALA A 1 93 ? 6.057 -2.058 -8.187 1.00 94.31 93 ALA A CA 1
ATOM 647 C C . ALA A 1 93 ? 6.021 -0.541 -7.936 1.00 94.31 93 ALA A C 1
ATOM 649 O O . ALA A 1 93 ? 5.113 -0.068 -7.258 1.00 94.31 93 ALA A O 1
ATOM 650 N N . GLU A 1 94 ? 6.947 0.226 -8.526 1.00 94.44 94 GLU A N 1
ATOM 651 C CA . GLU A 1 94 ? 6.952 1.691 -8.428 1.00 94.44 94 GLU A CA 1
ATOM 652 C C . GLU A 1 94 ? 5.692 2.304 -9.060 1.00 94.44 94 GLU A C 1
ATOM 654 O O . GLU A 1 94 ? 4.997 3.092 -8.419 1.00 94.44 94 GLU A O 1
ATOM 659 N N . VAL A 1 95 ? 5.340 1.879 -10.279 1.00 95.50 95 VAL A N 1
ATOM 660 C CA . VAL A 1 95 ? 4.129 2.351 -10.974 1.00 95.50 95 VAL A CA 1
ATOM 661 C C . VAL A 1 95 ? 2.855 1.979 -10.205 1.00 95.50 95 VAL A C 1
ATOM 663 O O . VAL A 1 95 ? 1.960 2.812 -10.049 1.00 95.50 95 VAL A O 1
ATOM 666 N N . ALA A 1 96 ? 2.768 0.751 -9.685 1.00 94.25 96 ALA A N 1
ATOM 667 C CA . ALA A 1 96 ? 1.634 0.310 -8.876 1.00 94.25 96 ALA A CA 1
ATOM 668 C C . ALA A 1 96 ? 1.535 1.090 -7.551 1.00 94.25 96 ALA A C 1
ATOM 670 O O . ALA A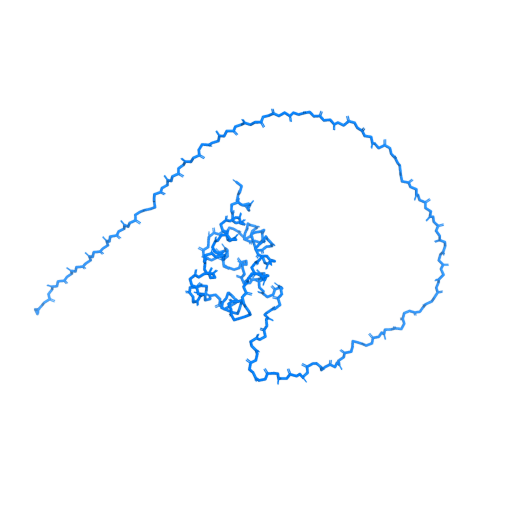 1 96 ? 0.435 1.468 -7.145 1.00 94.25 96 ALA A O 1
ATOM 671 N N . ALA A 1 97 ? 2.666 1.392 -6.904 1.00 95.31 97 ALA A N 1
ATOM 672 C CA . ALA A 1 97 ? 2.717 2.200 -5.687 1.00 95.31 97 ALA A CA 1
ATOM 673 C C . ALA A 1 97 ? 2.254 3.640 -5.925 1.00 95.31 97 ALA A C 1
ATOM 675 O O . ALA A 1 97 ? 1.468 4.161 -5.134 1.00 95.31 97 ALA A O 1
ATOM 676 N N . ASP A 1 98 ? 2.682 4.264 -7.023 1.00 95.69 98 ASP A N 1
ATOM 677 C CA . ASP A 1 98 ? 2.239 5.611 -7.396 1.00 95.69 98 ASP A CA 1
ATOM 678 C C . ASP A 1 98 ? 0.741 5.664 -7.723 1.00 95.69 98 ASP A C 1
ATOM 680 O O . ASP A 1 98 ? 0.062 6.621 -7.346 1.00 95.69 98 ASP A O 1
ATOM 684 N N . CYS A 1 99 ? 0.204 4.615 -8.349 1.00 95.56 99 CYS A N 1
ATOM 685 C CA . CYS A 1 99 ? -1.235 4.461 -8.555 1.00 95.56 99 CYS A CA 1
ATOM 686 C C . CYS A 1 99 ? -1.991 4.312 -7.223 1.00 95.56 99 CYS A C 1
ATOM 688 O O . CYS A 1 99 ? -2.995 4.986 -6.991 1.00 95.56 99 CYS A O 1
ATOM 690 N N . ALA A 1 100 ? -1.497 3.461 -6.321 1.00 96.19 100 ALA A N 1
ATOM 691 C CA . ALA A 1 100 ? -2.222 3.079 -5.114 1.00 96.19 100 ALA A CA 1
ATOM 692 C C . ALA A 1 100 ? -2.094 4.091 -3.965 1.00 96.19 100 ALA A C 1
ATOM 694 O O . ALA A 1 100 ? -2.970 4.129 -3.100 1.00 96.19 100 ALA A O 1
ATOM 695 N N . VAL A 1 101 ? -1.035 4.911 -3.913 1.00 96.06 101 VAL A N 1
ATOM 696 C CA . VAL A 1 101 ? -0.726 5.727 -2.725 1.00 96.06 101 VAL A CA 1
ATOM 697 C C . VAL A 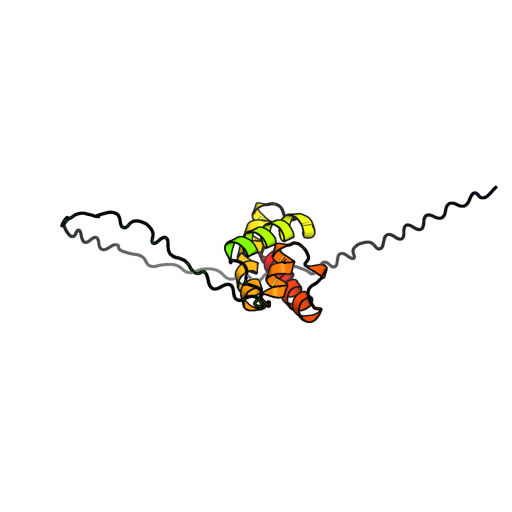1 101 ? -1.832 6.716 -2.377 1.00 96.06 101 VAL A C 1
ATOM 699 O O . VAL A 1 101 ? -2.227 6.798 -1.218 1.00 96.06 101 VAL A O 1
ATOM 702 N N . TYR A 1 102 ? -2.369 7.447 -3.350 1.00 93.06 102 TYR A N 1
ATOM 703 C CA . TYR A 1 102 ? -3.418 8.436 -3.108 1.00 93.06 102 TYR A CA 1
ATOM 704 C C . TYR A 1 102 ? -4.781 7.832 -2.750 1.00 93.06 102 TYR A C 1
ATOM 706 O O . TYR A 1 102 ? -5.346 8.293 -1.753 1.00 93.06 102 TYR A O 1
ATOM 714 N N . PRO A 1 103 ? -5.324 6.842 -3.488 1.00 94.00 103 PRO A N 1
ATOM 715 C CA . PRO A 1 103 ? -6.584 6.209 -3.103 1.00 94.00 103 PRO A CA 1
ATOM 716 C C . PRO A 1 103 ? -6.457 5.503 -1.751 1.00 94.00 103 PRO A C 1
ATOM 718 O O . PRO A 1 103 ? -7.280 5.730 -0.869 1.00 94.00 103 PRO A O 1
ATOM 721 N N . THR A 1 104 ? -5.361 4.773 -1.516 1.00 93.69 104 THR A N 1
ATOM 722 C CA . THR A 1 104 ? -5.095 4.135 -0.214 1.00 93.69 104 THR A CA 1
ATOM 723 C C . THR A 1 104 ? -5.017 5.171 0.898 1.00 93.69 104 THR A C 1
ATOM 725 O O . THR A 1 104 ? -5.614 4.989 1.958 1.00 93.69 104 THR A O 1
ATOM 728 N N . TYR A 1 105 ? -4.312 6.285 0.660 1.00 92.94 105 TYR A N 1
ATOM 729 C CA . TYR A 1 105 ? -4.243 7.367 1.627 1.00 92.94 105 TYR A CA 1
ATOM 730 C C . TYR A 1 105 ? -5.638 7.886 1.934 1.00 92.94 105 TYR A C 1
ATOM 732 O O . TYR A 1 105 ? -5.959 7.942 3.105 1.00 92.94 105 TYR A O 1
ATOM 740 N N . GLN A 1 106 ? -6.461 8.235 0.941 1.00 94.50 106 GLN A N 1
ATOM 741 C CA . GLN A 1 106 ? -7.781 8.844 1.150 1.00 94.50 106 GLN A CA 1
ATOM 742 C C . GLN A 1 106 ? -8.792 7.919 1.835 1.00 94.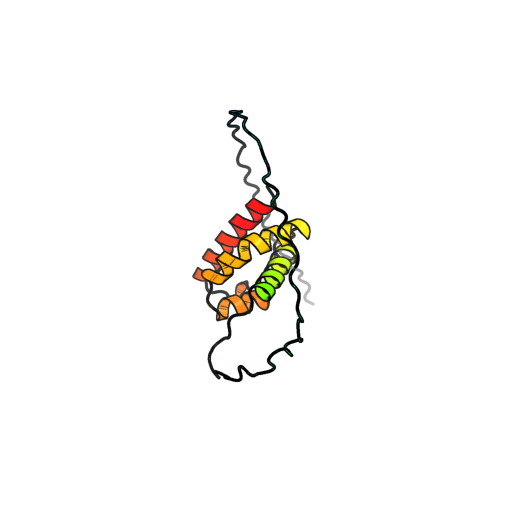50 106 GLN A C 1
ATOM 744 O O . GLN A 1 106 ? -9.486 8.384 2.739 1.00 94.50 106 GLN A O 1
ATOM 749 N N . GLU A 1 107 ? -8.824 6.645 1.453 1.00 91.06 107 GLU A N 1
ATOM 750 C CA . GLU A 1 107 ? -9.860 5.702 1.881 1.00 91.06 107 GLU A CA 1
ATOM 751 C C . GLU A 1 107 ? -9.564 5.054 3.242 1.00 91.06 107 GLU A C 1
ATOM 753 O O . GLU A 1 107 ? -10.487 4.732 3.991 1.00 91.06 107 GLU A O 1
ATOM 758 N N . LEU A 1 108 ? -8.286 4.869 3.598 1.00 91.81 108 LEU A N 1
ATOM 759 C CA . LEU A 1 108 ? -7.917 4.183 4.837 1.00 91.81 108 LEU A CA 1
ATOM 760 C C . LEU A 1 108 ? -7.750 5.122 6.032 1.00 91.81 108 LEU A C 1
ATOM 762 O O . LEU A 1 108 ? -7.259 6.257 5.948 1.00 91.81 108 LEU A O 1
ATOM 766 N N . SER A 1 109 ? -8.094 4.584 7.203 1.00 92.69 109 SER A N 1
ATOM 767 C CA . SER A 1 109 ? -7.898 5.268 8.475 1.00 92.69 109 SER A CA 1
ATOM 768 C C . SER A 1 109 ? -6.401 5.424 8.815 1.00 92.69 109 SER A C 1
ATOM 770 O O . SER A 1 109 ? -5.567 4.624 8.385 1.00 92.69 109 SER A O 1
ATOM 772 N N . PRO A 1 110 ? -6.005 6.416 9.638 1.00 91.44 110 PRO A N 1
ATOM 773 C CA . PRO A 1 110 ? -4.609 6.579 10.059 1.00 91.44 110 PRO A CA 1
ATOM 774 C C . PRO A 1 110 ? -3.998 5.347 10.742 1.00 91.44 110 PRO A C 1
ATOM 776 O O . PRO A 1 110 ? -2.793 5.131 10.629 1.00 91.44 110 PRO A O 1
ATOM 779 N N . ALA A 1 111 ? -4.811 4.550 11.446 1.00 91.25 111 ALA A N 1
ATOM 780 C CA . ALA A 1 111 ? -4.379 3.298 12.064 1.00 91.25 111 ALA A CA 1
ATOM 781 C C . ALA A 1 111 ? -4.032 2.246 11.005 1.00 91.25 111 ALA A C 1
ATOM 783 O O . ALA A 1 111 ? -2.954 1.661 11.050 1.00 91.25 111 ALA A O 1
ATOM 784 N N . SER A 1 112 ? -4.887 2.098 10.003 1.00 92.25 112 SER A N 1
ATOM 785 C CA . SER A 1 112 ? -4.718 1.156 8.896 1.00 92.25 112 SER A CA 1
ATOM 786 C C . SER A 1 112 ? -3.565 1.522 7.974 1.00 92.25 112 SER A C 1
ATOM 788 O O . SER A 1 112 ? -2.768 0.671 7.594 1.00 92.25 112 SER A O 1
ATOM 790 N N . LEU A 1 113 ? -3.375 2.815 7.713 1.00 92.94 113 LEU A N 1
ATOM 791 C CA . LEU A 1 113 ? -2.189 3.301 7.012 1.00 92.94 113 LEU A CA 1
ATOM 792 C C . LEU A 1 113 ? -0.897 2.979 7.767 1.00 92.94 113 LEU A C 1
ATOM 794 O O . LEU A 1 113 ? 0.135 2.750 7.145 1.00 92.94 113 LEU A O 1
ATOM 798 N N . LYS A 1 114 ? -0.934 2.957 9.103 1.00 92.12 114 LYS A N 1
ATOM 799 C CA . LYS A 1 114 ? 0.220 2.560 9.910 1.00 92.12 114 LYS A CA 1
ATOM 800 C C . LYS A 1 114 ? 0.479 1.053 9.829 1.00 92.12 114 LYS A C 1
ATOM 802 O O . LYS A 1 114 ? 1.642 0.676 9.758 1.00 92.12 114 LYS A O 1
ATOM 807 N N . LEU A 1 115 ? -0.569 0.227 9.797 1.00 92.69 115 LEU A N 1
ATOM 808 C CA . LEU A 1 115 ? -0.440 -1.216 9.559 1.00 92.69 115 LEU A CA 1
ATOM 809 C C . LEU A 1 115 ? 0.209 -1.489 8.199 1.00 92.69 115 LEU A C 1
ATOM 811 O O . LEU A 1 115 ? 1.191 -2.216 8.134 1.00 92.69 115 LEU A O 1
ATOM 815 N N . LEU A 1 116 ? -0.239 -0.808 7.139 1.00 92.12 116 LEU A N 1
ATOM 816 C CA . LEU A 1 116 ? 0.390 -0.909 5.817 1.00 92.12 116 LEU A CA 1
ATOM 817 C C . LEU A 1 116 ? 1.865 -0.491 5.828 1.00 92.12 116 LEU A C 1
ATOM 819 O O . LEU A 1 116 ? 2.702 -1.176 5.256 1.00 92.12 116 LEU A O 1
ATOM 823 N N . VAL A 1 117 ? 2.205 0.608 6.508 1.00 93.44 117 VAL A N 1
ATOM 824 C CA . VAL A 1 117 ? 3.607 1.046 6.643 1.00 93.44 117 VAL A CA 1
ATOM 825 C C . VAL A 1 117 ? 4.470 0.028 7.393 1.00 93.44 117 VAL A C 1
ATOM 827 O O . VAL A 1 117 ? 5.662 -0.078 7.116 1.00 93.44 117 VAL A O 1
ATOM 830 N N . ASN A 1 118 ? 3.879 -0.726 8.318 1.00 92.81 118 ASN A N 1
ATOM 831 C CA . ASN A 1 118 ? 4.557 -1.778 9.066 1.00 92.81 118 ASN A CA 1
ATOM 832 C C . ASN A 1 118 ? 4.567 -3.142 8.349 1.00 92.81 118 ASN A C 1
ATOM 834 O O . ASN A 1 118 ? 5.104 -4.089 8.911 1.00 92.81 118 ASN A O 1
ATOM 838 N N . GLN A 1 119 ? 4.024 -3.239 7.128 1.00 89.06 119 GLN A N 1
ATOM 839 C CA . GLN A 1 119 ? 3.821 -4.495 6.388 1.00 89.06 119 GLN A CA 1
ATOM 840 C C . GLN A 1 119 ? 2.845 -5.483 7.055 1.00 89.06 119 GLN A C 1
ATOM 842 O O . GLN A 1 119 ? 2.859 -6.677 6.776 1.00 89.06 119 GLN A O 1
ATOM 847 N N . ASP A 1 120 ? 1.924 -4.975 7.875 1.00 90.75 120 ASP A N 1
ATOM 848 C CA . ASP A 1 120 ? 0.900 -5.756 8.576 1.00 90.75 120 ASP A CA 1
ATOM 849 C C . ASP A 1 120 ? -0.464 -5.651 7.863 1.00 90.75 120 ASP A C 1
ATOM 851 O O . ASP A 1 120 ? -1.511 -5.448 8.480 1.00 90.75 120 ASP A O 1
ATOM 855 N N . ALA A 1 121 ? -0.485 -5.755 6.528 1.00 86.31 121 ALA A N 1
ATOM 856 C CA . ALA A 1 121 ? -1.717 -5.608 5.737 1.00 86.31 121 ALA A CA 1
ATOM 857 C C . ALA A 1 121 ? -2.803 -6.648 6.098 1.00 86.31 121 ALA A C 1
ATOM 859 O O . ALA A 1 121 ? -3.991 -6.407 5.882 1.00 86.31 121 ALA A O 1
ATOM 860 N N . ALA A 1 122 ? -2.411 -7.785 6.680 1.00 87.12 122 ALA A N 1
ATOM 861 C CA . ALA A 1 122 ? -3.323 -8.823 7.159 1.00 87.12 122 ALA A CA 1
ATOM 862 C C . ALA A 1 122 ? -4.149 -8.401 8.393 1.00 87.12 122 ALA A C 1
ATOM 864 O O . ALA A 1 122 ? -5.224 -8.959 8.614 1.00 87.12 122 ALA A O 1
ATOM 865 N N . ASP A 1 123 ? -3.682 -7.411 9.163 1.00 90.69 123 ASP A N 1
ATOM 866 C CA . ASP A 1 123 ? -4.356 -6.899 10.367 1.00 90.69 123 ASP A CA 1
ATOM 867 C C . ASP A 1 123 ? -5.359 -5.770 10.071 1.00 90.69 123 ASP A C 1
ATOM 869 O O . ASP A 1 123 ? -6.014 -5.247 10.977 1.00 90.69 123 ASP A O 1
ATOM 873 N N . LEU A 1 124 ? -5.510 -5.383 8.801 1.00 89.69 124 LEU A N 1
ATOM 874 C CA . LEU A 1 124 ? -6.565 -4.468 8.368 1.00 89.69 124 LEU A CA 1
ATOM 875 C C . LEU A 1 124 ? -7.948 -5.055 8.686 1.00 89.69 124 LEU A C 1
ATOM 877 O O . LEU A 1 124 ? -8.157 -6.269 8.640 1.00 89.69 124 LEU A O 1
ATOM 881 N N . THR A 1 125 ? -8.938 -4.205 8.959 1.00 92.69 125 THR A N 1
ATOM 882 C CA . THR A 1 125 ? -10.318 -4.691 9.114 1.00 92.69 125 THR A CA 1
ATOM 883 C C . THR A 1 125 ? -10.835 -5.280 7.798 1.00 92.69 125 THR A C 1
ATOM 885 O O . THR A 1 125 ? -10.382 -4.892 6.726 1.00 92.69 125 THR A O 1
ATOM 888 N N . ALA A 1 126 ? -11.814 -6.190 7.840 1.00 91.06 126 ALA A N 1
ATOM 889 C CA . ALA A 1 126 ? -12.324 -6.846 6.627 1.00 91.06 126 ALA A CA 1
ATOM 890 C C . ALA A 1 126 ? -12.797 -5.850 5.544 1.00 91.06 126 ALA A C 1
ATOM 892 O O . ALA A 1 126 ? -12.545 -6.058 4.359 1.00 91.06 126 ALA A O 1
ATOM 893 N N . SER A 1 127 ? -13.435 -4.747 5.948 1.00 90.62 127 SER A N 1
ATOM 894 C CA . SER A 1 127 ? -13.865 -3.690 5.024 1.00 90.62 127 SER A CA 1
ATOM 895 C C . SER A 1 127 ? -12.678 -2.957 4.395 1.00 90.62 127 SER A C 1
ATOM 897 O O . SER A 1 127 ? -12.677 -2.702 3.196 1.00 90.62 127 SER A O 1
ATOM 899 N N . GLU A 1 128 ? -11.649 -2.651 5.185 1.00 90.62 128 GLU A N 1
ATOM 900 C CA . GLU A 1 128 ? -10.436 -1.985 4.702 1.00 90.62 128 GLU A CA 1
ATOM 901 C C . GLU A 1 128 ? -9.581 -2.911 3.834 1.00 90.62 128 GLU A C 1
ATOM 903 O O . GLU A 1 128 ? -9.011 -2.449 2.853 1.00 90.62 128 GLU A O 1
ATOM 908 N N . GLN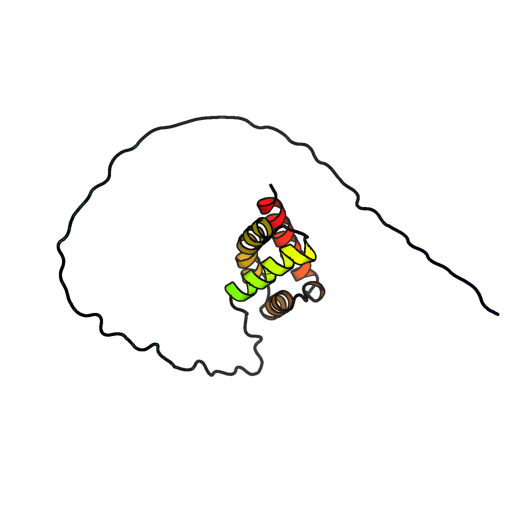 A 1 129 ? -9.543 -4.214 4.133 1.00 90.44 129 GLN A N 1
ATOM 909 C CA . GLN A 1 129 ? -8.923 -5.220 3.268 1.00 90.44 129 GLN A CA 1
ATOM 910 C C . GLN A 1 129 ? -9.616 -5.301 1.911 1.00 90.44 129 GLN A C 1
ATOM 912 O O . GLN A 1 129 ? -8.930 -5.430 0.904 1.00 90.44 129 GLN A O 1
ATOM 917 N N . SER A 1 130 ? -10.950 -5.208 1.871 1.00 93.44 130 SER A N 1
ATOM 918 C CA . SER A 1 130 ? -11.685 -5.176 0.603 1.00 93.44 130 SER A CA 1
ATOM 919 C C . SER A 1 130 ? -11.292 -3.948 -0.214 1.00 93.44 130 SER A C 1
ATOM 921 O O . SER A 1 130 ? -10.818 -4.099 -1.331 1.00 93.44 130 SER A O 1
ATOM 923 N N . VAL A 1 131 ? -11.394 -2.749 0.374 1.00 92.75 131 VAL A N 1
ATOM 924 C CA . VAL A 1 131 ? -11.063 -1.489 -0.314 1.00 92.75 131 VAL A CA 1
ATOM 925 C C . VAL A 1 131 ? -9.604 -1.469 -0.770 1.00 92.75 131 VAL A C 1
ATOM 927 O O . VAL A 1 131 ? -9.308 -1.134 -1.914 1.00 92.75 131 VAL A O 1
ATOM 930 N N . PHE A 1 132 ? -8.678 -1.866 0.104 1.00 93.75 132 PHE A N 1
ATOM 931 C CA . PHE A 1 132 ? -7.263 -1.952 -0.239 1.00 93.75 132 PHE A CA 1
ATOM 932 C C . PHE A 1 132 ? -7.006 -3.002 -1.327 1.00 93.75 132 PHE A C 1
ATOM 934 O O . PHE A 1 132 ? -6.234 -2.754 -2.247 1.00 93.75 132 PHE A O 1
ATOM 941 N N . GLY A 1 133 ? -7.681 -4.151 -1.258 1.00 93.31 133 GLY A N 1
ATOM 942 C CA . GLY A 1 133 ? -7.602 -5.216 -2.253 1.00 93.31 133 GLY A CA 1
ATOM 943 C C . GLY A 1 133 ? -8.099 -4.789 -3.635 1.00 93.31 133 GLY A C 1
ATOM 944 O O . GLY A 1 133 ? -7.458 -5.129 -4.631 1.00 93.31 133 GLY A O 1
ATOM 945 N N . ASP A 1 134 ? -9.181 -4.012 -3.702 1.00 94.38 134 ASP A N 1
ATOM 946 C CA . ASP A 1 134 ? -9.700 -3.436 -4.947 1.00 94.38 134 ASP A CA 1
ATOM 947 C C . ASP A 1 134 ? -8.683 -2.463 -5.564 1.00 94.38 134 ASP A C 1
ATOM 949 O O . ASP A 1 134 ? -8.303 -2.624 -6.725 1.00 94.38 134 ASP A O 1
ATOM 953 N N . VAL A 1 135 ? -8.147 -1.530 -4.764 1.00 94.50 135 VAL A N 1
ATOM 954 C CA . VAL A 1 135 ? -7.102 -0.582 -5.201 1.00 94.50 135 VAL A CA 1
ATOM 955 C C . VAL A 1 135 ? -5.856 -1.317 -5.698 1.00 94.50 135 VAL A C 1
ATOM 957 O O . VAL A 1 135 ? -5.323 -1.006 -6.762 1.00 94.50 135 VAL A O 1
ATOM 960 N N . VAL A 1 136 ? -5.390 -2.317 -4.949 1.00 94.12 136 VAL A N 1
ATOM 961 C CA . VAL A 1 136 ? -4.243 -3.155 -5.317 1.00 94.12 136 VAL A CA 1
ATOM 962 C C . VAL A 1 136 ? -4.502 -3.874 -6.636 1.00 94.12 136 VAL A C 1
ATOM 964 O O . VAL A 1 136 ? -3.642 -3.865 -7.510 1.00 94.12 136 VAL A O 1
ATOM 967 N N . THR A 1 137 ? -5.678 -4.475 -6.809 1.00 94.00 137 THR A N 1
ATOM 968 C CA . THR A 1 137 ? -6.018 -5.217 -8.029 1.00 94.00 137 THR A CA 1
ATOM 969 C C . THR A 1 137 ? -6.057 -4.292 -9.243 1.00 94.00 137 THR A C 1
ATOM 971 O O . THR A 1 137 ? -5.457 -4.614 -10.271 1.00 94.00 137 THR A O 1
ATOM 974 N N . GLU A 1 138 ? -6.696 -3.127 -9.122 1.00 94.19 138 GLU A N 1
ATOM 975 C CA . GLU A 1 138 ? -6.762 -2.121 -10.186 1.00 94.19 138 GLU A CA 1
ATOM 976 C C . GLU A 1 138 ? -5.361 -1.616 -10.567 1.00 94.19 138 GLU A C 1
ATOM 978 O O . GLU A 1 138 ? -4.981 -1.646 -11.740 1.00 94.19 138 GLU A O 1
ATOM 983 N N . CYS A 1 139 ? -4.554 -1.230 -9.576 1.00 93.00 139 CYS A N 1
ATOM 984 C CA . CYS A 1 139 ? -3.229 -0.663 -9.811 1.00 93.00 139 CYS A CA 1
ATOM 985 C C . CYS A 1 139 ? -2.214 -1.684 -10.334 1.00 93.00 139 CYS A C 1
ATOM 987 O O . CYS A 1 139 ? -1.409 -1.347 -11.200 1.00 93.00 139 CYS A O 1
ATOM 989 N N . VAL A 1 140 ? -2.258 -2.937 -9.869 1.00 93.25 140 VAL A N 1
ATOM 990 C CA . VAL A 1 140 ? -1.403 -4.009 -10.405 1.00 93.25 140 VAL A CA 1
ATOM 991 C C . VAL A 1 140 ? -1.789 -4.325 -11.848 1.00 93.25 140 VAL A C 1
ATOM 993 O O . VAL A 1 140 ? -0.908 -4.418 -12.700 1.00 93.25 140 VAL A O 1
ATOM 996 N N . THR A 1 141 ? -3.088 -4.428 -12.147 1.00 93.06 141 THR A N 1
ATOM 997 C CA . THR A 1 141 ? -3.567 -4.668 -13.520 1.00 93.06 141 THR A CA 1
ATOM 998 C C . THR A 1 141 ? -3.110 -3.545 -14.453 1.00 93.06 141 THR A C 1
ATOM 1000 O O . THR A 1 141 ? -2.555 -3.813 -15.514 1.00 93.06 141 THR A O 1
ATOM 1003 N N . SER A 1 142 ? -3.248 -2.289 -14.017 1.00 90.56 142 SER A N 1
ATOM 1004 C CA . SER A 1 142 ? -2.786 -1.109 -14.758 1.00 90.56 142 SER A CA 1
ATOM 1005 C C . SER A 1 142 ? -1.264 -1.090 -14.972 1.00 90.56 142 SER A C 1
ATOM 1007 O O . SER A 1 142 ? -0.788 -0.732 -16.049 1.00 90.56 142 SER A O 1
ATOM 1009 N N . ALA A 1 143 ? -0.480 -1.511 -13.973 1.00 88.31 143 ALA A N 1
ATOM 1010 C CA . ALA A 1 143 ? 0.978 -1.539 -14.070 1.00 88.31 143 ALA A CA 1
ATOM 1011 C C . ALA A 1 143 ? 1.492 -2.651 -15.005 1.00 88.31 143 ALA A C 1
ATOM 1013 O O . ALA A 1 143 ? 2.467 -2.444 -15.740 1.00 88.31 143 ALA A O 1
ATOM 1014 N N . VAL A 1 144 ? 0.869 -3.834 -14.976 1.00 86.06 144 VAL A N 1
ATOM 1015 C CA . VAL A 1 144 ? 1.335 -5.016 -15.721 1.00 86.06 144 VAL A CA 1
ATOM 1016 C C . VAL A 1 144 ? 0.874 -5.002 -17.183 1.00 86.06 144 VAL A C 1
ATOM 1018 O O . VAL A 1 144 ? 1.680 -5.378 -18.036 1.00 86.06 144 VAL A O 1
ATOM 1021 N N . GLY A 1 145 ? -0.316 -4.465 -17.481 1.00 75.38 145 GLY A N 1
ATOM 1022 C CA . GLY A 1 145 ? -0.848 -4.323 -18.844 1.00 75.38 145 GLY A CA 1
ATOM 1023 C C . GLY A 1 145 ? -1.627 -5.539 -19.319 1.00 75.38 145 GLY A C 1
ATOM 1024 O O . GLY A 1 145 ? -0.981 -6.514 -19.762 1.00 75.38 145 GLY A O 1
#

Secondary structure (DSSP, 8-state):
------------------------------------------------PPP-----------TT--PPPPHHHHHHHHHHHHHHTS---HHHHHHHHHHHHHHHHHHS-HHHHHHHHTT-GGGS-HHHHHHHHHHHHHHHHHHH-

Foldseek 3Di:
DDDDDDDDDDDPDDDDDDDDDDDDDDDDDDDDDDDDDDDDDDDDDDDDDDDDPPPDDPPPPPVPDLDADDLVLLLVLQLCCCCPVVVDDNQLSNQLSVQLSVQLSVPDDSVCSVCSSVVNNVPDDPVSVVSSVVSSVVSSVVSVD

pLDDT: mean 73.32, std 21.45, range [38.62, 96.44]

Radius of gyration: 25.77 Å; chains: 1; bounding box: 34×91×61 Å